Protein AF-A0AB35NGM6-F1 (afdb_monomer_lite)

Foldseek 3Di:
DKDKDKDKDKDKDKDWDWDDDDPPDPPTDIDIDIDMDMDMDMAMKDQPDWDQPDDDPPSVVGDIHGDDIGGDVPVVVVVVVVVVVVVVVVCVVPDDPDPVVVVVVVVVVVVVVVVVVDDPDPVVVVVPDPVPVVVVVVVVVPDD

Sequence (144 aa):
MSVIVIVSEGTYTESKLTTGKGICDSTSSESYMMRSSLTPWFISSRIMTSTFADSGAKNVENPRHILEMQDNPEEMQEILADIRSFLADRETIASITNSQDLTNTERLYQINQQSRAMPLTADQAALATPQQDADASLSIEKTE

Radius of gyration: 32.2 Å; chains: 1; bounding box: 62×24×92 Å

pLDDT: mean 71.29, std 16.3, range [37.03, 93.81]

Secondary structure (DSSP, 8-state):
-EEEEEEEEEEEEEEEEEE---TT-TT-EEEEEEEEEEEEEEEEEEEEEEEE---STTTTTSPEEEEEEEE-HHHHHHHHHHHHHHHHHHHHHH---SHHHHHHHHHHHHHHHHHHHS---HHHHGGG-THHHHHHHHHHTT--

Structure (mmCIF, N/CA/C/O backbone):
data_AF-A0AB35NGM6-F1
#
_entry.id   AF-A0AB35NGM6-F1
#
loop_
_atom_site.group_PDB
_atom_site.id
_atom_site.type_symbol
_atom_site.label_atom_id
_atom_site.label_alt_id
_atom_site.label_comp_id
_atom_site.label_asym_id
_atom_site.label_entity_id
_atom_site.label_seq_id
_atom_site.pdbx_PDB_ins_code
_atom_site.Cartn_x
_atom_site.Cartn_y
_atom_site.Cartn_z
_atom_site.occupancy
_atom_site.B_iso_or_equiv
_atom_site.auth_seq_id
_atom_site.auth_comp_id
_atom_site.auth_asym_id
_atom_site.auth_atom_id
_atom_site.pdbx_PDB_model_num
ATOM 1 N N . MET A 1 1 ? 11.943 -2.808 -15.092 1.00 79.94 1 MET A N 1
ATOM 2 C CA . MET A 1 1 ? 12.170 -2.393 -13.689 1.00 79.94 1 MET A CA 1
ATOM 3 C C . MET A 1 1 ? 10.906 -1.700 -13.222 1.00 79.94 1 MET A C 1
ATOM 5 O O . MET A 1 1 ? 10.467 -0.792 -13.917 1.00 79.94 1 MET A O 1
ATOM 9 N N . SER A 1 2 ? 10.295 -2.155 -12.131 1.00 84.31 2 SER A N 1
ATOM 10 C CA . SER A 1 2 ? 9.069 -1.552 -11.592 1.00 84.31 2 SER A CA 1
ATOM 11 C C . SER A 1 2 ? 9.427 -0.537 -10.509 1.00 84.31 2 SER A C 1
ATOM 13 O O . SER A 1 2 ? 10.368 -0.746 -9.742 1.00 84.31 2 SER A O 1
ATOM 15 N N . VAL A 1 3 ? 8.717 0.585 -10.492 1.00 88.44 3 VAL A N 1
ATOM 16 C CA . VAL A 1 3 ? 8.844 1.643 -9.491 1.00 88.44 3 VAL A CA 1
ATOM 17 C C . VAL A 1 3 ? 7.526 1.724 -8.748 1.00 88.44 3 VAL A C 1
ATOM 19 O O . VAL A 1 3 ? 6.472 1.883 -9.363 1.00 88.44 3 VAL A O 1
ATOM 22 N N . ILE A 1 4 ? 7.609 1.624 -7.426 1.00 90.06 4 ILE A N 1
ATOM 23 C CA . ILE A 1 4 ? 6.467 1.731 -6.527 1.00 90.06 4 ILE A CA 1
ATOM 24 C C . ILE A 1 4 ? 6.754 2.881 -5.574 1.00 90.06 4 ILE A C 1
ATOM 26 O O . ILE A 1 4 ? 7.789 2.900 -4.905 1.00 90.06 4 ILE A O 1
ATOM 30 N N . VAL A 1 5 ? 5.841 3.844 -5.526 1.00 91.06 5 VAL A N 1
ATOM 31 C CA . VAL A 1 5 ? 5.899 4.971 -4.596 1.00 91.06 5 VAL A CA 1
ATOM 32 C C . VAL A 1 5 ? 4.685 4.906 -3.686 1.00 91.06 5 VAL A C 1
ATOM 34 O O . VAL A 1 5 ? 3.556 4.734 -4.149 1.00 91.06 5 VAL A O 1
ATOM 37 N N . ILE A 1 6 ? 4.938 5.052 -2.388 1.00 90.75 6 ILE A N 1
ATOM 38 C CA . ILE A 1 6 ? 3.914 5.104 -1.351 1.00 90.75 6 ILE A CA 1
ATOM 39 C C . ILE A 1 6 ? 3.997 6.481 -0.709 1.00 90.75 6 ILE A C 1
ATOM 41 O O . ILE A 1 6 ? 5.049 6.870 -0.202 1.00 90.75 6 ILE A O 1
ATOM 45 N N . VAL A 1 7 ? 2.889 7.210 -0.729 1.00 92.44 7 VAL A N 1
ATOM 46 C CA . VAL A 1 7 ? 2.751 8.490 -0.033 1.00 92.44 7 VAL A CA 1
ATOM 47 C C . VAL A 1 7 ? 1.590 8.352 0.924 1.00 92.44 7 VAL A C 1
ATOM 49 O O . VAL A 1 7 ? 0.482 8.055 0.502 1.00 92.44 7 VAL A O 1
ATOM 52 N N . SER A 1 8 ? 1.814 8.538 2.216 1.00 88.69 8 SER A N 1
ATOM 53 C CA . SER A 1 8 ? 0.756 8.372 3.206 1.00 88.69 8 SER A CA 1
ATOM 54 C C . SER A 1 8 ? 0.654 9.599 4.087 1.00 88.69 8 SER A C 1
ATOM 56 O O . SER A 1 8 ? 1.630 9.976 4.733 1.00 88.69 8 SER A O 1
ATOM 58 N N . GLU A 1 9 ? -0.542 10.169 4.151 1.00 89.25 9 GLU A N 1
ATOM 59 C CA . GLU A 1 9 ? -0.887 11.205 5.117 1.00 89.25 9 GLU A CA 1
ATOM 60 C C . GLU A 1 9 ? -1.910 10.664 6.105 1.00 89.25 9 GLU A C 1
ATOM 62 O O . GLU A 1 9 ? -2.773 9.853 5.759 1.00 89.25 9 GLU A O 1
ATOM 67 N N . GLY A 1 10 ? -1.808 11.100 7.355 1.00 87.94 10 GLY A N 1
ATOM 68 C CA . GLY A 1 10 ? -2.694 10.635 8.403 1.00 87.94 10 GLY A CA 1
ATOM 69 C C . GLY A 1 10 ? -2.725 11.551 9.611 1.00 87.94 10 GLY A C 1
ATOM 70 O O . GLY A 1 10 ? -1.864 12.410 9.797 1.00 87.94 10 GLY A O 1
ATOM 71 N N . THR A 1 11 ? -3.743 11.347 10.438 1.00 86.00 11 THR A N 1
ATOM 72 C CA . THR A 1 11 ? -3.932 12.034 1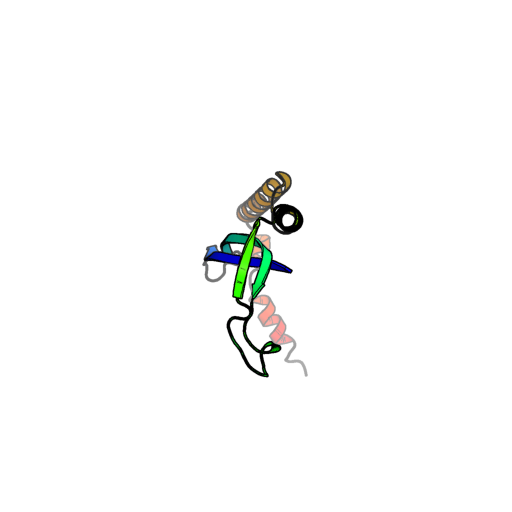1.711 1.00 86.00 11 THR A CA 1
ATOM 73 C C . THR A 1 11 ? -3.974 11.017 12.841 1.00 86.00 11 THR A C 1
ATOM 75 O O . THR A 1 11 ? -4.428 9.883 12.679 1.00 86.00 11 THR A O 1
ATOM 78 N N . TYR A 1 12 ? -3.479 11.429 14.002 1.00 88.06 12 TYR A N 1
ATOM 79 C CA . TYR A 1 12 ? -3.515 10.652 15.231 1.00 88.06 12 TYR A CA 1
ATOM 80 C C . TYR A 1 12 ? -4.139 11.520 16.317 1.00 88.06 12 TYR A C 1
ATOM 82 O O . TYR A 1 12 ? -3.760 12.676 16.501 1.00 88.06 12 TYR A O 1
ATOM 90 N N . THR A 1 13 ? -5.139 10.988 17.006 1.00 81.50 13 THR A N 1
ATOM 91 C CA . THR A 1 13 ? -5.799 11.655 18.125 1.00 81.50 13 THR A CA 1
ATOM 92 C C . THR A 1 13 ? -5.915 10.682 19.277 1.00 81.50 13 THR A C 1
ATOM 94 O O . THR A 1 13 ? -6.397 9.565 19.117 1.00 81.50 13 THR A O 1
ATOM 97 N N . GLU A 1 14 ? -5.507 11.132 20.452 1.00 86.06 14 GLU A N 1
ATOM 98 C CA . GLU A 1 14 ? -5.617 10.387 21.695 1.00 86.06 14 GLU A CA 1
ATOM 99 C C . GLU A 1 14 ? -6.532 11.150 22.650 1.00 86.06 14 GLU A C 1
ATOM 101 O O . GLU A 1 14 ? -6.447 12.372 22.776 1.00 86.06 14 GLU A O 1
ATOM 106 N N . SER A 1 15 ? -7.452 10.442 23.293 1.00 78.69 15 SER A N 1
ATOM 107 C CA . SER A 1 15 ? -8.396 10.997 24.257 1.00 78.69 15 SER A CA 1
ATOM 108 C C . SER A 1 15 ? -8.389 10.154 25.523 1.00 78.69 15 SER A C 1
ATOM 110 O O . SER A 1 15 ? -8.707 8.969 25.491 1.00 78.69 15 SER A O 1
ATOM 112 N N . LYS A 1 16 ? -8.040 10.778 26.649 1.00 83.00 16 LYS A N 1
ATOM 113 C CA . LYS A 1 16 ? -8.082 10.156 27.974 1.00 83.00 16 LYS A CA 1
ATOM 114 C C . LYS A 1 16 ? -9.450 10.407 28.603 1.00 83.00 16 LYS A C 1
ATOM 116 O O . LYS A 1 16 ? -9.807 11.548 28.890 1.00 83.00 16 LYS A O 1
ATOM 121 N N . LEU A 1 17 ? -10.204 9.338 28.825 1.00 72.88 17 LEU A N 1
ATOM 122 C CA . LEU A 1 17 ? -11.479 9.353 29.527 1.00 72.88 17 LEU A CA 1
ATOM 123 C C . LEU A 1 17 ? -11.276 8.801 30.940 1.00 72.88 17 LEU A C 1
ATOM 125 O O . LEU A 1 17 ? -10.925 7.638 31.117 1.00 72.88 17 LEU A O 1
ATOM 129 N N . THR A 1 18 ? -11.516 9.626 31.955 1.00 70.25 18 THR A N 1
ATOM 130 C CA . THR A 1 18 ? -11.475 9.206 33.363 1.00 70.25 18 THR A CA 1
ATOM 131 C C . THR A 1 18 ? -12.895 9.204 33.923 1.00 70.25 18 THR A C 1
ATOM 133 O O . THR A 1 18 ? -13.549 10.245 33.942 1.00 70.25 18 THR A O 1
ATOM 136 N N . THR A 1 19 ? -13.373 8.046 34.379 1.00 73.44 19 THR A N 1
ATOM 137 C CA . THR A 1 19 ? -14.671 7.868 35.053 1.00 73.44 19 THR A CA 1
ATOM 138 C C . THR A 1 19 ? -14.439 7.471 36.506 1.00 73.44 19 THR A C 1
ATOM 140 O O . THR A 1 19 ? -13.634 6.588 36.759 1.00 73.44 19 THR A O 1
ATOM 143 N N . GLY A 1 20 ? -15.166 8.089 37.445 1.00 65.75 20 GLY A N 1
ATOM 144 C CA . GLY A 1 20 ? -14.999 7.852 38.885 1.00 65.75 20 GLY A CA 1
ATOM 145 C C . GLY A 1 20 ? -13.794 8.621 39.432 1.00 65.75 20 GLY A C 1
ATOM 146 O O . GLY A 1 20 ? -12.650 8.312 39.125 1.00 65.75 20 GLY A O 1
ATOM 147 N N . LYS A 1 21 ? -14.036 9.690 40.196 1.00 62.31 21 LYS A N 1
ATOM 148 C CA . LYS A 1 21 ? -12.973 10.553 40.747 1.00 62.31 21 LYS A CA 1
ATOM 149 C C . LYS A 1 21 ? -13.226 10.865 42.227 1.00 62.31 21 LYS A C 1
ATOM 151 O O . LYS A 1 21 ? -13.158 12.013 42.655 1.00 62.31 21 LYS A O 1
ATOM 156 N N . GLY A 1 22 ? -13.592 9.837 42.992 1.00 62.38 22 GLY A N 1
ATOM 157 C CA . GLY A 1 22 ? -13.707 9.892 44.451 1.00 62.38 22 GLY A CA 1
ATOM 158 C C . GLY A 1 22 ? -12.404 9.473 45.140 1.00 62.38 22 GLY A C 1
ATOM 159 O O . GLY A 1 22 ? -11.663 8.649 44.616 1.00 62.38 22 GLY A O 1
ATOM 160 N N . ILE A 1 23 ? -12.135 10.035 46.324 1.00 57.06 23 ILE A N 1
ATOM 161 C CA . ILE A 1 23 ? -10.889 9.843 47.100 1.00 57.06 23 ILE A CA 1
ATOM 162 C C . ILE A 1 23 ? -10.665 8.372 47.516 1.00 57.06 23 ILE A C 1
ATOM 164 O O . ILE A 1 23 ? -9.522 7.942 47.613 1.00 57.06 23 ILE A O 1
ATOM 168 N N . CYS A 1 24 ? -11.737 7.592 47.682 1.00 61.00 24 CYS A N 1
ATOM 169 C CA . CYS A 1 24 ? -11.707 6.143 47.917 1.00 61.00 24 CYS A CA 1
ATOM 170 C C . CYS A 1 24 ? -12.762 5.449 47.043 1.00 61.00 24 CYS A C 1
ATOM 172 O O . CYS A 1 24 ? -13.661 4.785 47.552 1.00 61.00 24 CYS A O 1
ATOM 174 N N . ASP A 1 25 ? -12.713 5.670 45.730 1.00 59.81 25 ASP A N 1
ATOM 175 C CA . ASP A 1 25 ? -13.616 5.004 44.791 1.00 59.81 25 ASP A CA 1
ATOM 176 C C . ASP A 1 25 ? -12.856 3.944 43.983 1.00 59.81 25 ASP A C 1
ATOM 178 O O . ASP A 1 25 ? -12.156 4.250 43.016 1.00 59.81 25 ASP A O 1
ATOM 182 N N . SER A 1 26 ? -12.997 2.679 44.389 1.00 57.94 26 SER A N 1
ATOM 183 C CA . SER A 1 26 ? -12.416 1.515 43.705 1.00 57.94 26 SER A CA 1
ATOM 184 C C . SER A 1 26 ? -13.001 1.273 42.305 1.00 57.94 26 SER A C 1
ATOM 186 O O . SER A 1 26 ? -12.538 0.374 41.608 1.00 57.94 26 SER A O 1
ATOM 188 N N . THR A 1 27 ? -13.997 2.059 41.874 1.00 60.06 27 THR A N 1
ATOM 189 C CA . THR A 1 27 ? -14.553 2.026 40.511 1.00 60.06 27 THR A CA 1
ATOM 190 C C . THR A 1 27 ? -13.977 3.100 39.580 1.00 60.06 27 THR A C 1
ATOM 192 O O . THR A 1 27 ? -14.446 3.241 38.447 1.00 60.06 27 THR A O 1
ATOM 195 N N . SER A 1 28 ? -12.936 3.824 40.019 1.00 64.25 28 SER A N 1
ATOM 196 C CA . SER A 1 28 ? -12.138 4.707 39.160 1.00 64.25 28 SER A CA 1
ATOM 197 C C . SER A 1 28 ? -11.561 3.925 37.979 1.00 64.25 28 SER A C 1
ATOM 199 O O . SER A 1 28 ? -10.819 2.957 38.153 1.00 64.25 28 SER A O 1
ATOM 201 N N . SER A 1 29 ? -11.918 4.336 36.765 1.00 63.19 29 SER A N 1
ATOM 202 C CA . SER A 1 29 ? -11.473 3.703 35.531 1.00 63.19 29 SER A CA 1
ATOM 203 C C . SER A 1 29 ? -10.947 4.753 34.565 1.00 63.19 29 SER A C 1
ATOM 205 O O . SER A 1 29 ? -11.592 5.768 34.283 1.00 63.19 29 SER A O 1
ATOM 207 N N . GLU A 1 30 ? -9.743 4.501 34.069 1.00 76.50 30 GLU A N 1
ATOM 208 C CA . GLU A 1 30 ? -9.064 5.339 33.100 1.00 76.50 30 GLU A CA 1
ATOM 209 C C . GLU A 1 30 ? -8.986 4.587 31.776 1.00 76.50 30 GLU A C 1
ATOM 211 O O . GLU A 1 30 ? -8.451 3.485 31.697 1.00 76.50 30 GLU A O 1
ATOM 216 N N . SER A 1 31 ? -9.569 5.169 30.737 1.00 76.25 31 SER A N 1
ATOM 217 C CA . SER A 1 31 ? -9.593 4.602 29.395 1.00 76.25 31 SER A CA 1
ATOM 218 C C . SER A 1 31 ? -8.934 5.566 28.424 1.00 76.25 31 SER A C 1
ATOM 220 O O . SER A 1 31 ? -9.249 6.755 28.399 1.00 76.25 31 SER A O 1
ATOM 222 N N . TYR A 1 32 ? -8.036 5.042 27.599 1.00 75.88 32 TYR A N 1
ATOM 223 C CA . TYR A 1 32 ? -7.395 5.784 26.524 1.00 75.88 32 TYR A CA 1
ATOM 224 C C . TYR A 1 32 ? -8.050 5.380 25.208 1.00 75.88 32 TYR A C 1
ATOM 226 O O . TYR A 1 32 ? -7.999 4.220 24.809 1.00 75.88 32 TYR A O 1
ATOM 234 N N . MET A 1 33 ? -8.690 6.333 24.539 1.00 75.25 33 MET A N 1
ATOM 235 C CA . MET A 1 33 ? -9.246 6.144 23.208 1.00 75.25 33 MET A CA 1
ATOM 236 C C . MET A 1 33 ? -8.288 6.757 22.192 1.00 75.25 33 MET A C 1
ATOM 238 O O . MET A 1 33 ? -8.122 7.974 22.142 1.00 75.25 33 MET A O 1
ATOM 242 N N . MET A 1 34 ? -7.665 5.913 21.375 1.00 80.44 34 MET A N 1
ATOM 243 C CA . MET A 1 34 ? -6.829 6.347 20.259 1.00 80.44 34 MET A CA 1
ATOM 244 C C . MET A 1 34 ? -7.609 6.198 18.956 1.00 80.44 34 MET A C 1
ATOM 246 O O . MET A 1 34 ? -8.190 5.151 18.676 1.00 80.44 34 MET A O 1
ATOM 250 N N . ARG A 1 35 ? -7.624 7.258 18.151 1.00 78.50 35 ARG A N 1
ATOM 251 C CA . ARG A 1 35 ? -8.161 7.267 16.794 1.00 78.50 35 ARG A CA 1
ATOM 252 C C . ARG A 1 35 ? -7.053 7.690 15.847 1.00 78.50 35 ARG A C 1
ATOM 254 O O . ARG A 1 35 ? -6.601 8.832 15.892 1.00 78.50 35 ARG A O 1
ATOM 261 N N . SER A 1 36 ? -6.641 6.779 14.978 1.00 79.06 36 SER A N 1
ATOM 262 C CA . SER A 1 36 ? -5.781 7.087 13.842 1.00 79.06 36 SER A CA 1
ATOM 263 C C . SER A 1 36 ? -6.581 7.001 12.546 1.00 79.06 36 SER A C 1
ATOM 265 O O . SER A 1 36 ? -7.456 6.151 12.390 1.00 79.06 36 SER A O 1
ATOM 267 N N . SER A 1 37 ? -6.294 7.907 11.619 1.00 80.94 37 SER A N 1
ATOM 268 C CA . SER A 1 37 ? -6.789 7.864 10.245 1.00 80.94 37 SER A CA 1
ATOM 269 C C . SER A 1 37 ? -5.590 7.979 9.321 1.00 80.94 37 SER A C 1
ATOM 271 O O . SER A 1 37 ? -4.761 8.860 9.519 1.00 80.94 37 SER A O 1
ATOM 273 N N . LEU A 1 38 ? -5.491 7.109 8.320 1.00 82.31 38 LEU A N 1
ATOM 274 C CA . LEU A 1 38 ? -4.402 7.097 7.346 1.00 82.31 38 LEU A CA 1
ATOM 275 C C . LEU A 1 38 ? -4.995 6.956 5.944 1.00 82.31 38 LEU A C 1
ATOM 277 O O . LEU A 1 38 ? -5.778 6.040 5.704 1.00 82.31 38 LEU A O 1
ATOM 281 N N . THR A 1 39 ? -4.580 7.820 5.023 1.00 84.69 39 THR A N 1
ATOM 282 C CA . THR A 1 39 ? -4.965 7.767 3.609 1.00 84.69 39 THR A CA 1
ATOM 283 C C . THR A 1 39 ? -3.708 7.541 2.767 1.00 84.69 39 THR A C 1
ATOM 285 O O . THR A 1 39 ? -3.056 8.506 2.358 1.00 84.69 39 THR A O 1
ATOM 288 N N . PRO A 1 40 ? -3.301 6.278 2.547 1.00 86.62 40 PRO A N 1
ATOM 289 C CA . PRO A 1 40 ? -2.145 5.970 1.722 1.00 86.62 40 PRO A CA 1
ATOM 290 C C . PRO A 1 40 ? -2.490 6.048 0.229 1.00 86.62 40 PRO A C 1
ATOM 292 O O . PRO A 1 40 ? -3.518 5.550 -0.224 1.00 86.62 40 PRO A O 1
ATOM 295 N N . TRP A 1 41 ? -1.581 6.634 -0.535 1.00 89.75 41 TRP A N 1
ATOM 296 C CA . TRP A 1 41 ? -1.560 6.674 -1.987 1.00 89.75 41 TRP A CA 1
ATOM 297 C C . TRP A 1 41 ? -0.474 5.741 -2.496 1.00 89.75 41 TRP A C 1
ATOM 299 O O . TRP A 1 41 ? 0.679 5.818 -2.066 1.00 89.75 41 TRP A O 1
ATOM 309 N N . PHE A 1 42 ? -0.850 4.889 -3.443 1.00 89.25 42 PHE A N 1
ATOM 310 C CA . PHE A 1 42 ? 0.050 3.964 -4.115 1.00 89.25 42 PHE A CA 1
ATOM 311 C C . PHE A 1 42 ? 0.131 4.329 -5.590 1.00 89.25 42 PHE A C 1
ATOM 313 O O . PHE A 1 42 ? -0.892 4.521 -6.247 1.00 89.25 42 PHE A O 1
ATOM 320 N N . ILE A 1 43 ? 1.353 4.412 -6.106 1.00 91.06 43 ILE A N 1
ATOM 321 C CA . ILE A 1 43 ? 1.618 4.646 -7.523 1.00 91.06 43 ILE A CA 1
ATOM 322 C C . ILE A 1 43 ? 2.572 3.549 -7.985 1.00 91.06 43 ILE A C 1
ATOM 324 O O . ILE A 1 43 ? 3.687 3.450 -7.473 1.00 91.06 43 ILE A O 1
ATOM 328 N N . SER A 1 44 ? 2.126 2.732 -8.940 1.00 92.00 44 SER A N 1
ATOM 329 C CA . SER A 1 44 ? 2.930 1.679 -9.565 1.00 92.00 44 SER A CA 1
ATOM 330 C C . SER A 1 44 ? 3.115 1.972 -11.047 1.00 92.00 44 SER A C 1
ATOM 332 O O . SER A 1 44 ? 2.157 2.288 -11.756 1.00 92.00 44 SER A O 1
ATOM 334 N N . SER A 1 45 ? 4.354 1.879 -11.518 1.00 92.44 45 SER A N 1
ATOM 335 C CA . SER A 1 45 ? 4.691 2.077 -12.922 1.00 92.44 45 SER A CA 1
ATOM 336 C C . SER A 1 45 ? 5.914 1.256 -13.320 1.00 92.44 45 SER A C 1
ATOM 338 O O . SER A 1 45 ? 6.788 0.960 -12.504 1.00 92.44 45 SER A O 1
ATOM 340 N N . ARG A 1 46 ? 5.990 0.879 -14.596 1.00 93.38 46 ARG A N 1
ATOM 341 C CA . ARG A 1 46 ? 7.115 0.146 -15.169 1.00 93.38 46 ARG A CA 1
ATOM 342 C C . ARG A 1 46 ? 7.987 1.095 -15.985 1.00 93.38 46 ARG A C 1
ATOM 344 O O . ARG A 1 46 ? 7.511 1.734 -16.918 1.00 93.38 46 ARG A O 1
ATOM 351 N N . ILE A 1 47 ? 9.277 1.165 -15.653 1.00 92.56 47 ILE A N 1
ATOM 352 C CA . ILE A 1 47 ? 10.271 1.865 -16.476 1.00 92.56 47 ILE A CA 1
ATOM 353 C C . ILE A 1 47 ? 10.538 1.015 -17.717 1.00 92.56 47 ILE A C 1
ATOM 355 O O . ILE A 1 47 ? 11.003 -0.126 -17.591 1.00 92.56 47 ILE A O 1
ATOM 359 N N . MET A 1 48 ? 10.274 1.595 -18.888 1.00 92.19 48 MET A N 1
ATOM 360 C CA . MET A 1 48 ? 10.502 0.964 -20.189 1.00 92.19 48 MET A CA 1
ATOM 361 C C . MET A 1 48 ? 11.898 1.282 -20.714 1.00 92.19 48 MET A C 1
ATOM 363 O O . MET A 1 48 ? 12.638 0.383 -21.110 1.00 92.19 48 MET A O 1
ATOM 367 N N . THR A 1 49 ? 12.292 2.556 -20.662 1.00 90.44 49 THR A N 1
ATOM 368 C CA . THR A 1 49 ? 13.585 3.011 -21.177 1.00 90.44 49 THR A CA 1
ATOM 369 C C . THR A 1 49 ? 14.242 4.017 -20.235 1.00 90.44 49 THR A C 1
ATOM 371 O O . THR A 1 49 ? 13.590 4.823 -19.566 1.00 90.44 49 THR A O 1
ATOM 374 N N . SER A 1 50 ? 15.571 3.957 -20.165 1.00 89.31 50 SER A N 1
ATOM 375 C CA . SER A 1 50 ? 16.391 4.866 -19.365 1.00 89.31 50 SER A CA 1
ATOM 376 C C . SER A 1 50 ? 17.718 5.125 -20.065 1.00 89.31 50 SER A C 1
ATOM 378 O O . SER A 1 50 ? 18.256 4.211 -20.690 1.00 89.31 50 SER A O 1
ATOM 380 N N . THR A 1 51 ? 18.275 6.322 -19.912 1.00 86.19 51 THR A N 1
ATOM 381 C CA . THR A 1 51 ? 19.577 6.690 -20.481 1.00 86.19 51 THR A CA 1
ATOM 382 C C . THR A 1 51 ? 20.499 7.291 -19.431 1.00 86.19 51 THR A C 1
ATOM 384 O O . THR A 1 51 ? 20.054 7.864 -18.437 1.00 86.19 51 THR A O 1
ATOM 387 N N . PHE A 1 52 ? 21.800 7.193 -19.678 1.00 84.50 52 PHE A N 1
ATOM 388 C CA . PHE A 1 52 ? 22.789 8.036 -19.017 1.00 84.50 52 PHE A CA 1
ATOM 389 C C . PHE A 1 52 ? 22.915 9.331 -19.823 1.00 84.50 52 PHE A C 1
ATOM 391 O O . PHE A 1 52 ? 22.956 9.281 -21.051 1.00 84.50 52 PHE A O 1
ATOM 398 N N . ALA A 1 53 ? 22.919 10.482 -19.152 1.0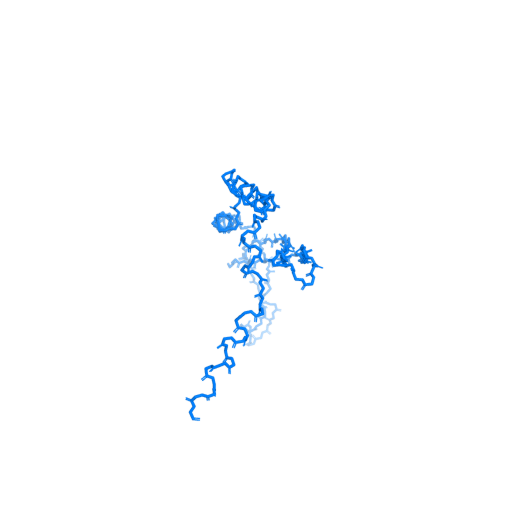0 72.25 53 ALA A N 1
ATOM 399 C CA . ALA A 1 53 ? 22.977 11.790 -19.813 1.00 72.25 53 ALA A CA 1
ATOM 400 C C . ALA A 1 53 ? 24.389 12.399 -19.827 1.00 72.25 53 ALA A C 1
ATOM 402 O O . ALA A 1 53 ? 24.532 13.597 -20.048 1.00 72.25 53 ALA A O 1
ATOM 403 N N . ASP A 1 54 ? 25.427 11.595 -19.588 1.00 68.75 54 ASP A N 1
ATOM 404 C CA . ASP A 1 54 ? 26.800 12.081 -19.468 1.00 68.75 54 ASP A CA 1
ATOM 405 C C . ASP A 1 54 ? 27.782 11.189 -20.238 1.00 68.75 54 ASP A C 1
ATOM 407 O O . ASP A 1 54 ? 27.527 10.001 -20.460 1.00 68.75 54 ASP A O 1
ATOM 411 N N . SER A 1 55 ? 28.895 11.780 -20.669 1.00 69.06 55 SER A N 1
ATOM 412 C CA . SER A 1 55 ? 29.925 11.142 -21.484 1.00 69.06 55 SER A CA 1
ATOM 413 C C . SER A 1 55 ? 31.276 11.174 -20.769 1.00 69.06 55 SER A C 1
ATOM 415 O O . SER A 1 55 ? 31.913 12.220 -20.678 1.00 69.06 55 SER A O 1
ATOM 417 N N . GLY A 1 56 ? 31.757 10.017 -20.309 1.00 67.75 56 GLY A N 1
ATOM 418 C CA . GLY A 1 56 ? 33.095 9.872 -19.733 1.00 67.75 56 GLY A CA 1
ATOM 419 C C . GLY A 1 56 ? 33.446 8.432 -19.345 1.00 67.75 56 GLY A C 1
ATOM 420 O O . GLY A 1 56 ? 32.645 7.512 -19.467 1.00 67.75 56 GLY A O 1
ATOM 421 N N . ALA A 1 57 ? 34.657 8.204 -18.832 1.00 69.25 57 ALA A N 1
ATOM 422 C CA . ALA A 1 57 ? 35.113 6.865 -18.424 1.00 69.25 57 ALA A CA 1
ATOM 423 C C . ALA A 1 57 ? 34.369 6.285 -17.193 1.00 69.25 57 ALA A C 1
ATOM 425 O O . ALA A 1 57 ? 34.615 5.142 -16.815 1.00 69.25 57 ALA A O 1
ATOM 426 N N . LYS A 1 58 ? 33.456 7.052 -16.574 1.00 63.38 58 LYS A N 1
ATOM 427 C CA . LYS A 1 58 ? 32.693 6.699 -15.360 1.00 63.38 58 LYS A CA 1
ATOM 428 C C . LYS A 1 58 ? 31.175 6.590 -15.581 1.00 63.38 58 LYS A C 1
ATOM 430 O O . LYS A 1 58 ? 30.394 6.742 -14.649 1.00 63.38 58 LYS A O 1
ATOM 435 N N . ASN A 1 59 ? 30.738 6.290 -16.805 1.00 59.91 59 ASN A N 1
ATOM 436 C CA . ASN A 1 59 ? 29.315 6.287 -17.183 1.00 59.91 59 ASN A CA 1
ATOM 437 C C . ASN A 1 59 ? 28.406 5.380 -16.330 1.00 59.91 59 ASN A C 1
ATOM 439 O O . ASN A 1 59 ? 27.203 5.608 -16.287 1.00 59.91 59 ASN A O 1
ATOM 443 N N . VAL A 1 60 ? 28.946 4.359 -15.660 1.00 65.38 60 VAL A N 1
ATOM 444 C CA . VAL A 1 60 ? 28.155 3.419 -14.843 1.00 65.38 60 VAL A CA 1
ATOM 445 C C . VAL A 1 60 ? 27.830 3.945 -13.439 1.00 65.38 60 VAL A C 1
ATOM 447 O O . VAL A 1 60 ? 26.953 3.387 -12.785 1.00 65.38 60 VAL A O 1
ATOM 450 N N . GLU A 1 61 ? 28.515 4.997 -12.981 1.00 72.44 61 GLU A N 1
ATOM 451 C CA . GLU A 1 61 ? 28.331 5.593 -11.646 1.00 72.44 61 GLU A CA 1
ATOM 452 C C . GLU A 1 61 ? 27.309 6.743 -11.652 1.00 72.44 61 GLU A C 1
ATOM 454 O O . GLU A 1 61 ? 26.848 7.175 -10.597 1.00 72.44 61 GLU A O 1
ATOM 459 N N . ASN A 1 62 ? 26.933 7.227 -12.838 1.00 72.62 62 ASN A N 1
ATOM 460 C CA . ASN A 1 62 ? 26.040 8.367 -12.987 1.00 72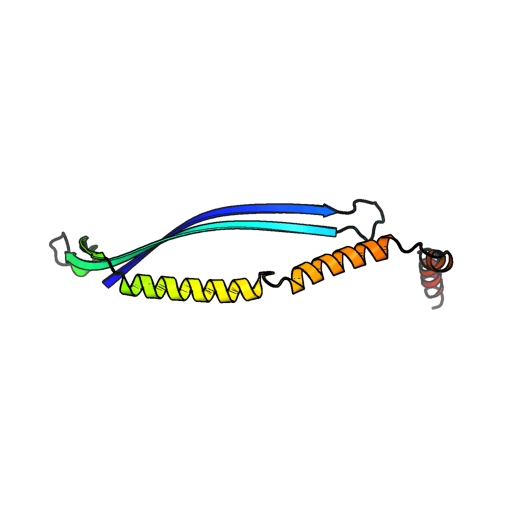.62 62 ASN A CA 1
ATOM 461 C C . ASN A 1 62 ? 24.560 7.960 -12.857 1.00 72.62 62 ASN A C 1
ATOM 463 O O . ASN A 1 62 ? 24.175 6.858 -13.263 1.00 72.62 62 ASN A O 1
ATOM 467 N N . PRO A 1 63 ? 23.699 8.842 -12.316 1.00 82.31 63 PRO A N 1
ATOM 468 C CA . PRO A 1 63 ? 22.274 8.564 -12.200 1.00 82.31 63 PRO A CA 1
ATOM 469 C C . PRO A 1 63 ? 21.651 8.336 -13.583 1.00 82.31 63 PRO A C 1
ATOM 471 O O . PRO A 1 63 ? 21.901 9.076 -14.535 1.00 82.31 63 PRO A O 1
ATOM 474 N N . ARG A 1 64 ? 20.824 7.291 -13.696 1.00 83.25 64 ARG A N 1
ATOM 475 C CA . ARG A 1 64 ? 20.048 7.020 -14.911 1.00 83.25 64 ARG A CA 1
ATOM 476 C C . ARG A 1 64 ? 18.827 7.929 -14.953 1.00 83.25 64 ARG A C 1
ATOM 478 O O . ARG A 1 64 ? 18.074 8.001 -13.985 1.00 83.25 64 ARG A O 1
ATOM 485 N N . HIS A 1 65 ? 18.602 8.556 -16.098 1.00 88.00 65 HIS A N 1
ATOM 486 C CA . HIS A 1 65 ? 17.392 9.317 -16.372 1.00 88.00 65 HIS A CA 1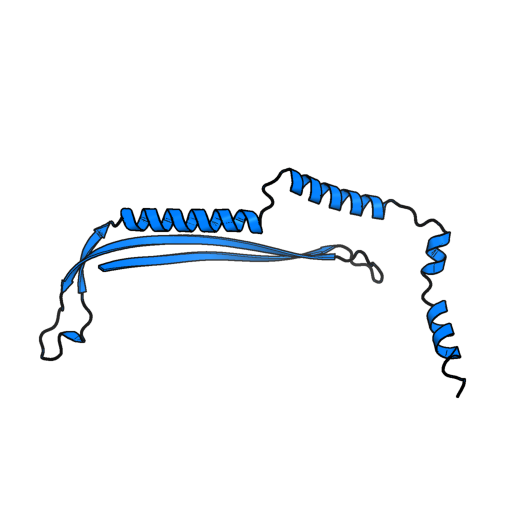
ATOM 487 C C . HIS A 1 65 ? 16.351 8.412 -17.019 1.00 88.00 65 HIS A C 1
ATOM 489 O O . HIS A 1 65 ? 16.658 7.654 -17.941 1.00 88.00 65 HIS A O 1
ATOM 495 N N . ILE A 1 66 ? 15.119 8.488 -16.525 1.00 90.00 66 ILE A N 1
ATOM 496 C CA . ILE A 1 66 ? 13.988 7.734 -17.059 1.00 90.00 66 ILE A CA 1
ATOM 497 C C . ILE A 1 66 ? 13.472 8.467 -18.297 1.00 90.00 66 ILE A C 1
ATOM 499 O O . ILE A 1 66 ? 13.211 9.666 -18.235 1.00 90.00 66 ILE A O 1
ATOM 503 N N . LEU A 1 67 ? 13.354 7.751 -19.413 1.00 91.06 67 LEU A N 1
ATOM 504 C CA . LEU A 1 67 ? 12.847 8.300 -20.671 1.00 91.06 67 LEU A CA 1
ATOM 505 C C . LEU A 1 67 ? 11.373 7.954 -20.881 1.00 91.06 67 LEU A C 1
ATOM 507 O O . LEU A 1 67 ? 10.621 8.773 -21.399 1.00 91.06 67 LEU A O 1
ATOM 511 N N . GLU A 1 68 ? 10.956 6.763 -20.453 1.00 92.25 68 GLU A N 1
ATOM 512 C CA . GLU A 1 68 ? 9.593 6.284 -20.649 1.00 92.25 68 GLU A CA 1
ATOM 513 C C . GLU A 1 68 ? 9.134 5.403 -19.488 1.00 92.25 68 GLU A C 1
ATOM 515 O O . GLU A 1 68 ? 9.871 4.541 -18.988 1.00 92.25 68 GLU A O 1
ATOM 520 N N . MET A 1 69 ? 7.882 5.619 -19.094 1.00 93.06 69 MET A N 1
ATOM 521 C CA . MET A 1 69 ? 7.183 4.896 -18.044 1.00 93.06 69 MET A CA 1
ATOM 522 C C . MET A 1 69 ? 5.809 4.472 -18.551 1.00 93.06 69 MET A C 1
ATOM 524 O O . MET A 1 69 ? 5.125 5.255 -19.207 1.00 93.06 69 MET A O 1
ATOM 528 N N . GLN A 1 70 ? 5.406 3.252 -18.210 1.00 93.81 70 GLN A N 1
ATOM 529 C CA . GLN A 1 70 ? 4.085 2.713 -18.510 1.00 93.81 70 GLN A CA 1
ATOM 530 C C . GLN A 1 70 ? 3.331 2.397 -17.214 1.00 93.81 70 GLN A C 1
ATOM 532 O O . GLN A 1 70 ? 3.938 2.153 -16.165 1.00 93.81 70 GLN A O 1
ATOM 537 N N . ASP A 1 71 ? 2.005 2.424 -17.271 1.00 91.81 71 ASP A N 1
ATOM 538 C CA . ASP A 1 71 ? 1.157 1.921 -16.200 1.00 91.81 71 ASP A CA 1
ATOM 539 C C . ASP A 1 71 ? 1.435 0.435 -15.922 1.00 91.81 71 ASP A C 1
ATOM 541 O O . ASP A 1 71 ? 1.798 -0.338 -16.808 1.00 91.81 71 ASP A O 1
ATOM 545 N N . ASN A 1 72 ? 1.313 0.036 -14.656 1.00 92.88 72 ASN A N 1
ATOM 546 C CA . ASN A 1 72 ? 1.534 -1.346 -14.235 1.00 92.88 72 ASN A CA 1
ATOM 547 C C . ASN A 1 72 ? 0.326 -1.869 -13.440 1.00 92.88 72 ASN A C 1
ATOM 549 O O . ASN A 1 72 ? 0.389 -1.980 -12.211 1.00 92.88 72 ASN A O 1
ATOM 553 N N . PRO A 1 73 ? -0.808 -2.126 -14.122 1.00 90.69 73 PRO A N 1
ATOM 554 C CA . PRO A 1 73 ? -2.057 -2.497 -13.462 1.00 90.69 73 PRO A CA 1
ATOM 555 C C . PRO A 1 73 ? -2.003 -3.883 -12.808 1.00 90.69 73 PRO A C 1
ATOM 557 O O . PRO A 1 73 ? -2.674 -4.090 -11.804 1.00 90.69 73 PRO A O 1
ATOM 560 N N . GLU A 1 74 ? -1.197 -4.805 -13.340 1.00 90.88 74 GLU A N 1
ATOM 561 C CA . GLU A 1 74 ? -1.063 -6.178 -12.834 1.00 90.88 74 GLU A CA 1
ATOM 562 C C . GLU A 1 74 ? -0.452 -6.197 -11.426 1.00 90.88 74 GLU A C 1
ATOM 564 O O . GLU A 1 74 ? -1.122 -6.597 -10.475 1.00 90.88 74 GLU A O 1
ATOM 569 N N . GLU A 1 75 ? 0.755 -5.638 -11.258 1.00 89.38 75 GLU A N 1
ATOM 570 C CA . GLU A 1 75 ? 1.385 -5.510 -9.933 1.00 89.38 75 GLU A CA 1
ATOM 571 C C . GLU A 1 75 ? 0.532 -4.656 -8.986 1.00 89.38 75 GLU A C 1
ATOM 573 O O . GLU A 1 75 ? 0.483 -4.911 -7.783 1.00 89.38 75 GLU A O 1
ATOM 578 N N . MET A 1 76 ? -0.177 -3.642 -9.500 1.00 91.31 76 MET A N 1
ATOM 579 C CA . MET A 1 76 ? -1.071 -2.862 -8.648 1.00 91.31 76 MET A CA 1
ATOM 580 C C . MET A 1 76 ? -2.238 -3.706 -8.120 1.00 91.31 76 MET A C 1
ATOM 582 O O . MET A 1 76 ? -2.639 -3.574 -6.965 1.00 91.31 76 MET A O 1
ATOM 586 N N . GLN A 1 77 ? -2.802 -4.586 -8.937 1.00 92.12 77 GLN A N 1
ATOM 587 C CA . GLN A 1 77 ? -3.911 -5.420 -8.504 1.00 92.12 77 GLN A CA 1
ATOM 588 C C . GLN A 1 77 ? -3.479 -6.439 -7.443 1.00 92.12 77 GLN A C 1
ATOM 590 O O . GLN A 1 77 ? -4.217 -6.645 -6.479 1.00 92.12 77 GLN A O 1
ATOM 595 N N . GLU A 1 78 ? -2.277 -7.001 -7.575 1.00 92.50 78 GLU A N 1
ATOM 596 C CA . GLU A 1 78 ? -1.673 -7.882 -6.567 1.00 92.50 78 GLU A CA 1
ATOM 597 C C . GLU A 1 78 ? -1.464 -7.152 -5.235 1.00 92.50 78 GLU A C 1
ATOM 599 O O . GLU A 1 78 ? -1.953 -7.599 -4.200 1.00 92.50 78 GLU A O 1
ATOM 604 N N . ILE A 1 79 ? -0.859 -5.959 -5.262 1.00 89.62 79 ILE A N 1
ATOM 605 C CA . ILE A 1 79 ? -0.659 -5.138 -4.056 1.00 89.62 79 ILE A CA 1
ATOM 606 C C . ILE A 1 79 ? -1.999 -4.807 -3.379 1.00 89.62 79 ILE A C 1
ATOM 608 O O . ILE A 1 79 ? -2.114 -4.855 -2.153 1.00 89.62 79 ILE A O 1
ATOM 612 N N . LEU A 1 80 ? -3.038 -4.474 -4.154 1.00 90.06 80 LEU A N 1
ATOM 613 C CA . LEU A 1 80 ? -4.368 -4.208 -3.599 1.00 90.06 80 LEU A CA 1
ATOM 614 C C . LEU A 1 80 ? -5.000 -5.454 -2.971 1.00 90.06 80 LEU A C 1
ATOM 616 O O . LEU A 1 80 ? -5.691 -5.328 -1.957 1.00 90.06 80 LEU A O 1
ATOM 620 N N . ALA A 1 81 ? -4.800 -6.633 -3.562 1.00 92.31 81 ALA A N 1
ATOM 621 C CA . ALA A 1 81 ? -5.297 -7.890 -3.014 1.00 92.31 81 ALA A CA 1
ATOM 622 C C . ALA A 1 81 ? -4.621 -8.210 -1.673 1.00 92.31 81 ALA A C 1
ATOM 624 O O . ALA A 1 81 ? -5.319 -8.477 -0.692 1.00 92.31 81 ALA A O 1
ATOM 625 N N . ASP A 1 82 ? -3.298 -8.068 -1.604 1.00 90.56 82 ASP A N 1
ATOM 626 C CA . ASP A 1 82 ? -2.512 -8.315 -0.393 1.00 90.56 82 ASP A CA 1
ATOM 627 C C . ASP A 1 82 ? -2.896 -7.363 0.744 1.00 90.56 82 ASP A C 1
ATOM 629 O O . ASP A 1 82 ? -3.136 -7.798 1.872 1.00 90.56 82 ASP A O 1
ATOM 633 N N . ILE A 1 83 ? -3.035 -6.062 0.455 1.00 87.00 83 ILE A N 1
ATOM 634 C CA . ILE A 1 83 ? -3.448 -5.070 1.461 1.00 87.00 83 ILE A CA 1
ATOM 635 C C . ILE A 1 83 ? -4.850 -5.386 1.990 1.00 87.00 83 ILE A C 1
ATOM 637 O O . ILE A 1 83 ? -5.087 -5.299 3.195 1.00 87.00 83 ILE A O 1
ATOM 641 N N . ARG A 1 84 ? -5.791 -5.761 1.114 1.00 86.94 84 ARG A N 1
ATOM 642 C CA . ARG A 1 84 ? -7.153 -6.125 1.533 1.00 86.94 84 ARG A CA 1
ATOM 643 C C . ARG A 1 84 ? -7.160 -7.374 2.402 1.00 86.94 84 ARG A C 1
ATOM 645 O O . ARG A 1 84 ? -7.846 -7.371 3.419 1.00 86.94 84 ARG A O 1
ATOM 652 N N . SER A 1 85 ? -6.387 -8.396 2.037 1.00 89.25 85 SER A N 1
ATOM 653 C CA . SER A 1 85 ? -6.242 -9.605 2.852 1.00 89.25 85 SER A CA 1
ATOM 654 C C . SER A 1 85 ? -5.674 -9.265 4.229 1.00 89.25 85 SER A C 1
ATOM 656 O O . SER A 1 85 ? -6.256 -9.625 5.247 1.00 89.25 85 SER A O 1
ATOM 658 N N . PHE A 1 86 ? -4.596 -8.480 4.272 1.00 84.94 86 PHE A N 1
ATOM 659 C CA . PHE A 1 86 ? -3.963 -8.068 5.522 1.00 84.94 86 PHE A CA 1
ATOM 660 C C . PHE A 1 86 ? -4.895 -7.252 6.429 1.00 84.94 86 PHE A C 1
ATOM 662 O O . PHE A 1 86 ? -4.894 -7.426 7.650 1.00 84.94 86 PHE A O 1
ATOM 669 N N . LEU A 1 87 ? -5.693 -6.346 5.855 1.00 79.44 87 LEU A N 1
ATOM 670 C CA . LEU A 1 87 ? -6.666 -5.564 6.617 1.00 79.44 87 LEU A CA 1
ATOM 671 C C . LEU A 1 87 ? -7.839 -6.418 7.109 1.00 79.44 87 LEU A C 1
ATOM 673 O O . LEU A 1 87 ? -8.265 -6.213 8.240 1.00 79.44 87 LEU A O 1
ATOM 677 N N . ALA A 1 88 ? -8.318 -7.385 6.324 1.00 77.12 88 ALA A N 1
ATOM 678 C CA . ALA A 1 88 ? -9.360 -8.318 6.758 1.00 77.12 88 ALA A CA 1
ATOM 679 C C . ALA A 1 88 ? -8.890 -9.193 7.938 1.00 77.12 88 ALA A C 1
ATOM 681 O O . ALA A 1 88 ? -9.610 -9.368 8.927 1.00 77.12 88 ALA A O 1
ATOM 682 N N . ASP A 1 89 ? -7.642 -9.663 7.886 1.00 74.81 89 ASP A N 1
ATOM 683 C CA . ASP A 1 89 ? -7.033 -10.423 8.979 1.00 74.81 89 ASP A CA 1
ATOM 684 C C . ASP A 1 89 ? -6.880 -9.563 10.245 1.00 74.81 89 ASP A C 1
ATOM 686 O O . ASP A 1 89 ? -7.101 -10.034 11.361 1.00 74.81 89 ASP A O 1
ATOM 690 N N . ARG A 1 90 ? -6.555 -8.270 10.098 1.00 64.12 90 ARG A N 1
ATOM 691 C CA . ARG A 1 90 ? -6.443 -7.333 11.230 1.00 64.12 90 ARG A CA 1
ATOM 692 C C . ARG A 1 90 ? -7.778 -6.858 11.787 1.00 64.12 90 ARG A C 1
ATOM 694 O O . ARG A 1 90 ? -7.870 -6.680 12.999 1.00 64.12 90 ARG A O 1
ATOM 701 N N . GLU A 1 91 ? -8.796 -6.666 10.953 1.00 52.75 91 GLU A N 1
ATOM 702 C CA . GLU A 1 91 ? -10.160 -6.385 11.412 1.00 52.75 91 GLU A CA 1
ATOM 703 C C . GLU A 1 91 ? -10.639 -7.515 12.329 1.00 52.75 91 GLU A C 1
ATOM 705 O O . GLU A 1 91 ? -11.171 -7.247 13.398 1.00 52.75 91 GLU A O 1
ATOM 710 N N . THR A 1 92 ? -10.312 -8.766 12.005 1.00 49.78 92 THR A N 1
ATOM 711 C CA . THR A 1 92 ? -10.622 -9.929 12.854 1.00 49.78 92 THR A CA 1
ATOM 712 C C . THR A 1 92 ? -9.935 -9.877 14.229 1.00 49.78 92 THR A C 1
ATOM 714 O O . THR A 1 92 ? -10.470 -10.392 15.209 1.00 49.78 92 THR A O 1
ATOM 717 N N . ILE A 1 93 ? -8.761 -9.244 14.332 1.00 49.34 93 ILE A N 1
ATOM 718 C CA . ILE A 1 93 ? -7.988 -9.138 15.583 1.00 49.34 93 ILE A CA 1
ATOM 719 C C . ILE A 1 93 ? -8.394 -7.897 16.406 1.00 49.34 93 ILE A C 1
ATOM 721 O O . ILE A 1 93 ? -8.226 -7.901 17.624 1.00 49.34 93 ILE A O 1
ATOM 725 N N . ALA A 1 94 ? -8.936 -6.845 15.775 1.00 50.72 94 ALA A N 1
ATOM 726 C CA . ALA A 1 94 ? -9.216 -5.551 16.416 1.00 50.72 94 ALA A CA 1
ATOM 727 C C . ALA A 1 94 ? -10.699 -5.104 16.437 1.00 50.72 94 ALA A C 1
ATOM 729 O O . ALA A 1 94 ? -11.026 -4.172 17.167 1.00 50.72 94 ALA A O 1
ATOM 730 N N . SER A 1 95 ? -11.599 -5.726 15.672 1.00 44.66 95 SER A N 1
ATOM 731 C CA . SER A 1 95 ? -13.008 -5.329 15.511 1.00 44.66 95 SER A CA 1
ATOM 732 C C . SER A 1 95 ? -13.897 -6.557 15.750 1.00 44.66 95 SER A C 1
ATOM 734 O O . SER A 1 95 ? -13.860 -7.538 15.020 1.00 44.66 95 SER A O 1
ATOM 736 N N . ILE A 1 96 ? -14.689 -6.638 16.818 1.00 50.50 96 ILE A N 1
ATOM 737 C CA . ILE A 1 96 ? -15.896 -5.823 17.026 1.00 50.50 96 ILE A CA 1
ATOM 738 C C . ILE A 1 96 ? -16.737 -5.697 15.735 1.00 50.50 96 ILE A C 1
ATOM 740 O O . ILE A 1 96 ? -17.282 -4.646 15.429 1.00 50.50 96 ILE A O 1
ATOM 744 N N . THR A 1 97 ? -16.867 -6.773 14.954 1.00 47.31 97 THR A N 1
ATOM 745 C CA . THR A 1 97 ? -17.823 -6.821 13.823 1.00 47.31 97 THR A CA 1
ATOM 746 C C . THR A 1 97 ? -19.023 -7.730 14.129 1.00 47.31 97 THR A C 1
ATOM 748 O O . THR A 1 97 ? -20.052 -7.678 13.456 1.00 47.31 97 THR A O 1
ATOM 751 N N . ASN A 1 98 ? -18.958 -8.536 15.196 1.00 49.00 98 ASN A N 1
ATOM 752 C CA . ASN A 1 98 ? -20.066 -9.405 15.572 1.00 49.00 98 ASN A CA 1
ATOM 753 C C . ASN A 1 98 ? -21.056 -8.674 16.497 1.00 49.00 98 ASN A C 1
ATOM 755 O O . ASN A 1 98 ? -20.684 -8.201 17.568 1.00 49.00 98 ASN A O 1
ATOM 759 N N . SER A 1 99 ? -22.342 -8.663 16.132 1.00 55.38 99 SER A N 1
ATOM 760 C CA . SER A 1 99 ? -23.471 -8.329 17.025 1.00 55.38 99 SER A CA 1
ATOM 761 C C . SER A 1 99 ? -23.374 -8.994 18.413 1.00 55.38 99 SER A C 1
ATOM 763 O O . SER A 1 99 ? -23.814 -8.437 19.420 1.00 55.38 99 SER A O 1
ATOM 765 N N . GLN A 1 100 ? -22.722 -10.158 18.477 1.00 55.16 100 GLN A N 1
ATOM 766 C CA . GLN A 1 100 ? -22.361 -10.883 19.693 1.00 55.16 100 GLN A CA 1
ATOM 767 C C . GLN A 1 100 ? -21.519 -10.054 20.675 1.00 55.16 100 GLN A C 1
ATOM 769 O O . GLN A 1 100 ? -21.701 -10.181 21.883 1.00 55.16 100 GLN A O 1
ATOM 774 N N . ASP A 1 101 ? -20.619 -9.203 20.182 1.00 57.19 101 ASP A N 1
ATOM 775 C CA . ASP A 1 101 ? -19.668 -8.461 21.010 1.00 57.19 101 ASP A CA 1
ATOM 776 C C . ASP A 1 101 ? -20.181 -7.073 21.410 1.00 57.19 101 ASP A C 1
ATOM 778 O O . ASP A 1 101 ? -19.899 -6.607 22.515 1.00 57.19 101 ASP A O 1
ATOM 782 N N . LEU A 1 102 ? -21.065 -6.472 20.599 1.00 60.03 102 LEU A N 1
ATOM 783 C CA . LEU A 1 102 ? -21.951 -5.401 21.071 1.00 60.03 102 LEU A CA 1
ATOM 784 C C . LEU A 1 102 ? -22.800 -5.918 22.239 1.00 60.03 102 LEU A C 1
ATOM 786 O O . LEU A 1 102 ? -22.869 -5.276 23.281 1.00 60.03 102 LEU A O 1
ATOM 790 N N . THR A 1 103 ? -23.338 -7.135 22.113 1.00 63.16 103 THR A N 1
ATOM 791 C CA . THR A 1 103 ? -24.091 -7.787 23.192 1.00 63.16 103 THR A CA 1
ATOM 792 C C . THR A 1 103 ? -23.199 -8.079 24.406 1.00 63.16 103 THR A C 1
ATOM 794 O O . THR A 1 103 ? -23.650 -7.949 25.541 1.00 63.16 103 THR A O 1
ATOM 797 N N . ASN A 1 104 ? -21.925 -8.442 24.221 1.00 64.56 104 ASN A N 1
ATOM 798 C CA . ASN A 1 104 ? -20.987 -8.622 25.338 1.00 64.56 104 ASN A CA 1
ATOM 799 C C . ASN A 1 104 ? -20.628 -7.298 26.017 1.00 64.56 104 ASN A C 1
ATOM 801 O O . ASN A 1 104 ? -20.574 -7.243 27.242 1.00 64.56 104 ASN A O 1
ATOM 805 N N . THR A 1 105 ? -20.439 -6.228 25.248 1.00 63.47 105 THR A N 1
ATOM 806 C CA . THR A 1 105 ? -20.177 -4.883 25.773 1.00 63.47 105 THR A CA 1
ATOM 807 C C . THR A 1 105 ? -21.397 -4.352 26.528 1.00 63.47 105 THR A C 1
ATOM 809 O O . THR A 1 105 ? -21.264 -3.835 27.636 1.00 63.47 105 THR A O 1
ATOM 812 N N . GLU A 1 106 ? -22.602 -4.560 25.993 1.00 71.50 106 GLU A N 1
ATOM 813 C CA . GLU A 1 106 ? -23.866 -4.269 26.672 1.00 71.50 106 GLU A CA 1
ATOM 814 C C . GLU A 1 106 ? -24.042 -5.108 27.942 1.00 71.50 106 GLU A C 1
ATOM 816 O O . GLU A 1 106 ? -24.458 -4.573 28.968 1.00 71.50 106 GLU A O 1
ATOM 821 N N . ARG A 1 107 ? -23.681 -6.398 27.927 1.00 70.12 107 ARG A N 1
ATOM 822 C CA . ARG A 1 107 ? -23.687 -7.248 29.129 1.00 70.12 107 ARG A CA 1
ATOM 823 C C . ARG A 1 107 ? -22.688 -6.769 30.171 1.00 70.12 107 ARG A C 1
ATOM 825 O O . ARG A 1 107 ? -23.047 -6.703 31.336 1.00 70.12 107 ARG A O 1
ATOM 832 N N . LEU A 1 108 ? -21.466 -6.411 29.784 1.00 70.38 108 LEU A N 1
ATOM 833 C CA . LEU A 1 108 ? -20.469 -5.851 30.701 1.00 70.38 108 LEU A CA 1
ATOM 834 C C . LEU A 1 108 ? -20.956 -4.527 31.297 1.00 70.38 108 LEU A C 1
ATOM 836 O O . LEU A 1 108 ? -20.826 -4.299 32.498 1.00 70.38 108 LEU A O 1
ATOM 840 N N . TYR A 1 109 ? -21.589 -3.681 30.485 1.00 75.88 109 TYR A N 1
ATOM 841 C CA . TYR A 1 109 ? -22.236 -2.460 30.952 1.00 75.88 109 TYR A CA 1
ATOM 842 C C . TYR A 1 109 ? -23.377 -2.754 31.942 1.00 75.88 109 TYR A C 1
ATOM 844 O O . TYR A 1 109 ? -23.444 -2.127 32.999 1.00 75.88 109 TYR A O 1
ATOM 852 N N . GLN A 1 110 ? -24.233 -3.742 31.658 1.00 75.81 110 GLN A N 1
ATOM 853 C CA . GLN A 1 110 ? -25.312 -4.178 32.553 1.0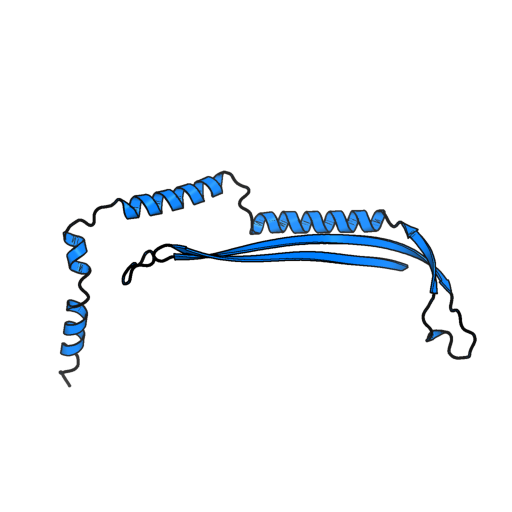0 75.81 110 GLN A CA 1
ATOM 854 C C . GLN A 1 110 ? -24.788 -4.801 33.850 1.00 75.81 110 GLN A C 1
ATOM 856 O O . GLN A 1 110 ? -25.322 -4.498 34.911 1.00 75.81 110 GLN A O 1
ATOM 861 N N . ILE A 1 111 ? -23.730 -5.612 33.797 1.00 71.62 111 ILE A N 1
ATOM 862 C CA . ILE A 1 111 ? -23.071 -6.191 34.976 1.00 71.62 111 ILE A CA 1
ATOM 863 C C . ILE A 1 111 ? -22.495 -5.072 35.844 1.00 71.62 111 ILE A C 1
ATOM 865 O O . ILE A 1 111 ? -22.721 -5.051 37.050 1.00 71.62 111 ILE A O 1
ATOM 869 N N . ASN A 1 112 ? -21.838 -4.082 35.237 1.00 61.28 112 ASN A N 1
ATOM 870 C CA . ASN A 1 112 ? -21.343 -2.914 35.961 1.00 61.28 112 ASN A CA 1
ATOM 871 C C . ASN A 1 112 ? -22.481 -2.088 36.588 1.00 61.28 112 ASN A C 1
ATOM 873 O O . ASN A 1 112 ? -22.314 -1.556 37.683 1.00 61.28 112 ASN A O 1
ATOM 877 N N . GLN A 1 113 ? -23.648 -1.997 35.943 1.00 69.50 113 GLN A N 1
ATOM 878 C CA . GLN A 1 113 ? -24.840 -1.350 36.511 1.00 69.50 113 GLN A CA 1
ATOM 879 C C . GLN A 1 113 ? -25.487 -2.174 37.637 1.00 69.50 113 GLN A C 1
ATOM 881 O O . GLN A 1 113 ? -25.911 -1.610 38.641 1.00 69.50 113 GLN A O 1
ATOM 886 N N . GLN A 1 114 ? -25.542 -3.501 37.510 1.00 66.50 114 GLN A N 1
ATOM 887 C CA . GLN A 1 114 ? -26.090 -4.391 38.538 1.00 66.50 114 GLN A CA 1
ATOM 888 C C . GLN A 1 114 ? -25.205 -4.428 39.784 1.00 66.50 114 GLN A C 1
ATOM 890 O O . GLN A 1 114 ? -25.723 -4.319 40.893 1.00 66.50 114 GLN A O 1
ATOM 895 N N . SER A 1 115 ? -23.883 -4.467 39.612 1.00 62.66 115 SER A N 1
ATOM 896 C CA . SER A 1 115 ? -22.933 -4.310 40.717 1.00 62.66 115 SER A CA 1
ATOM 897 C C . SER A 1 115 ? -23.066 -2.943 41.406 1.00 62.66 115 SER A C 1
ATOM 899 O O . SER A 1 115 ? -22.888 -2.867 42.616 1.00 62.66 115 SER A O 1
ATOM 901 N N . ARG A 1 116 ? -23.447 -1.872 40.682 1.00 58.22 116 ARG A N 1
ATOM 902 C CA . ARG A 1 116 ? -23.777 -0.549 41.267 1.00 58.22 116 ARG A CA 1
ATOM 903 C C . ARG A 1 116 ? -25.109 -0.522 42.025 1.00 58.22 116 ARG A C 1
ATOM 905 O O . ARG A 1 116 ? -25.279 0.321 42.899 1.00 58.22 116 ARG A O 1
ATOM 912 N N . ALA A 1 117 ? -26.061 -1.381 41.658 1.00 58.44 117 ALA A N 1
ATOM 913 C CA . ALA A 1 117 ? -27.421 -1.380 42.196 1.00 58.44 117 ALA A CA 1
ATOM 914 C C . ALA A 1 117 ? -27.629 -2.363 43.359 1.00 58.44 117 ALA A C 1
ATOM 916 O O . ALA A 1 117 ? -28.670 -2.299 44.012 1.00 58.44 117 ALA A O 1
ATOM 917 N N . MET A 1 118 ? -26.673 -3.259 43.633 1.00 54.66 118 MET A N 1
ATOM 918 C CA . MET A 1 118 ? -26.714 -4.094 44.833 1.00 54.66 118 MET A CA 1
ATOM 919 C C . MET A 1 118 ? -26.441 -3.229 46.072 1.00 54.66 118 MET A C 1
ATOM 921 O O . MET A 1 118 ? -25.335 -2.705 46.218 1.00 54.66 118 MET A O 1
ATOM 925 N N . PRO A 1 119 ? -27.412 -3.077 46.990 1.00 52.91 119 PRO A N 1
ATOM 926 C CA . PRO A 1 119 ? -27.147 -2.453 48.274 1.00 52.91 119 PRO A CA 1
ATOM 927 C C . PRO A 1 119 ? -26.167 -3.354 49.025 1.00 52.91 119 PRO A C 1
ATOM 929 O O . PRO A 1 119 ? -26.427 -4.550 49.179 1.00 52.91 119 PRO A O 1
ATOM 932 N N . LEU A 1 120 ? -25.053 -2.798 49.505 1.00 57.12 120 LEU A N 1
ATOM 933 C CA . LEU A 1 120 ? -24.224 -3.483 50.492 1.00 57.12 120 LEU A CA 1
ATOM 934 C C . LEU A 1 120 ? -25.116 -3.808 51.692 1.00 57.12 120 LEU A C 1
ATOM 936 O O . LEU A 1 120 ? -25.524 -2.924 52.445 1.00 57.12 120 LEU A O 1
ATOM 940 N N . THR A 1 121 ? -25.464 -5.084 51.836 1.00 58.19 121 THR A N 1
ATOM 941 C CA . THR A 1 121 ? -26.154 -5.568 53.031 1.00 58.19 121 THR A CA 1
ATOM 942 C C . THR A 1 121 ? -25.199 -5.361 54.205 1.00 58.19 121 THR A C 1
ATOM 944 O O . THR A 1 121 ? -24.001 -5.616 54.070 1.00 58.19 121 THR A O 1
ATOM 947 N N . ALA A 1 122 ? -25.716 -4.869 55.332 1.00 53.56 122 ALA A N 1
ATOM 948 C CA . ALA A 1 122 ? -24.943 -4.358 56.468 1.00 53.56 122 ALA A CA 1
ATOM 949 C C . ALA A 1 122 ? -23.841 -5.302 57.008 1.00 53.56 122 ALA A C 1
ATOM 951 O O . ALA A 1 122 ? -22.887 -4.815 57.609 1.00 53.56 122 ALA A O 1
ATOM 952 N N . ASP A 1 123 ? -23.905 -6.609 56.730 1.00 50.06 123 ASP A N 1
ATOM 953 C CA . ASP A 1 123 ? -22.864 -7.581 57.095 1.00 50.06 123 ASP A CA 1
ATOM 954 C C . ASP A 1 123 ? -21.556 -7.451 56.288 1.00 50.06 123 ASP A C 1
ATOM 956 O O . ASP A 1 123 ? -20.492 -7.791 56.797 1.00 50.06 123 ASP A O 1
ATOM 960 N N . GLN A 1 124 ? -21.582 -6.923 55.057 1.00 49.75 124 GLN A N 1
ATOM 961 C CA . GLN A 1 124 ? -20.362 -6.742 54.246 1.00 49.75 124 GLN A CA 1
ATOM 962 C C . GLN A 1 124 ? -19.665 -5.394 54.485 1.00 49.75 124 GLN A C 1
ATOM 964 O O . GLN A 1 124 ? -18.492 -5.241 54.154 1.00 49.75 124 GLN A O 1
ATOM 969 N N . ALA A 1 125 ? -20.345 -4.431 55.116 1.00 46.38 125 ALA A N 1
ATOM 970 C CA . ALA A 1 125 ? -19.735 -3.167 55.532 1.00 46.38 125 ALA A CA 1
ATOM 971 C C . ALA A 1 125 ? -18.788 -3.337 56.737 1.00 46.38 125 ALA A C 1
ATOM 973 O O . ALA A 1 125 ? -17.877 -2.532 56.915 1.00 46.38 125 ALA A O 1
ATOM 974 N N . ALA A 1 126 ? -18.960 -4.400 57.533 1.00 45.81 126 ALA A N 1
ATOM 975 C CA . ALA A 1 126 ? -18.110 -4.693 58.688 1.00 45.81 126 ALA A CA 1
ATOM 976 C C . ALA A 1 126 ? -16.722 -5.248 58.308 1.00 45.81 126 ALA A C 1
ATOM 978 O O . ALA A 1 126 ? -15.773 -5.082 59.070 1.00 45.81 126 ALA A O 1
ATOM 979 N N . LEU A 1 127 ? -16.571 -5.848 57.118 1.00 50.16 127 LEU A N 1
ATOM 980 C CA . LEU A 1 127 ? -15.270 -6.300 56.600 1.00 50.16 127 LEU A CA 1
ATOM 981 C C . LEU A 1 127 ? -14.473 -5.188 55.893 1.00 50.16 127 LEU A C 1
ATOM 983 O O . LEU A 1 127 ? -13.326 -5.402 55.518 1.00 50.16 127 LEU A O 1
ATOM 987 N N . ALA A 1 128 ? -15.052 -3.997 55.717 1.00 48.25 128 ALA A N 1
ATOM 988 C CA . ALA A 1 128 ? -14.416 -2.862 55.046 1.00 48.25 128 ALA A CA 1
ATOM 989 C C . ALA A 1 128 ? -13.775 -1.858 56.022 1.00 48.25 128 ALA A C 1
ATOM 991 O O . ALA A 1 128 ? -13.527 -0.709 55.654 1.00 48.25 128 ALA A O 1
ATOM 992 N N . THR A 1 129 ? -13.510 -2.261 57.269 1.00 48.50 129 THR A N 1
ATOM 993 C CA . THR A 1 129 ? -12.749 -1.441 58.219 1.00 48.50 129 THR A CA 1
ATOM 994 C C . THR A 1 129 ? -11.277 -1.869 58.213 1.00 48.50 129 THR A C 1
ATOM 996 O O . THR A 1 129 ? -10.954 -2.884 58.825 1.00 48.50 129 THR A O 1
ATOM 999 N N . PRO A 1 130 ? -10.351 -1.094 57.609 1.00 51.38 130 PRO A N 1
ATOM 1000 C CA . PRO A 1 130 ? -8.911 -1.401 57.602 1.00 51.38 130 PRO A CA 1
ATOM 1001 C C . PRO A 1 130 ? -8.237 -1.321 58.989 1.00 51.38 130 PRO A C 1
ATOM 1003 O O . PRO A 1 130 ? -7.018 -1.418 59.097 1.00 51.38 130 PRO A O 1
ATOM 1006 N N . GLN A 1 131 ? -9.011 -1.137 60.061 1.00 50.41 131 GLN A N 1
ATOM 1007 C CA . GLN A 1 131 ? -8.500 -0.939 61.413 1.00 50.41 131 GLN A CA 1
ATOM 1008 C C . GLN A 1 131 ? -8.150 -2.258 62.126 1.00 50.41 131 GLN A C 1
ATOM 1010 O O . GLN A 1 131 ? -7.283 -2.253 62.991 1.00 50.41 131 GLN A O 1
ATOM 1015 N N . GLN A 1 132 ? -8.784 -3.386 61.774 1.00 47.88 132 GLN A N 1
ATOM 1016 C CA . GLN A 1 132 ? -8.558 -4.664 62.471 1.00 47.88 132 GLN A CA 1
ATOM 1017 C C . GLN A 1 132 ? -7.300 -5.414 61.999 1.00 47.88 132 GLN A C 1
ATOM 1019 O O . GLN A 1 132 ? -6.661 -6.081 62.812 1.00 47.88 132 GLN A O 1
ATOM 1024 N N . ASP A 1 133 ? -6.879 -5.241 60.742 1.00 47.09 133 ASP A N 1
ATOM 1025 C CA . ASP A 1 133 ? -5.660 -5.882 60.217 1.00 47.09 133 ASP A CA 1
ATOM 1026 C C . ASP A 1 133 ? -4.366 -5.166 60.661 1.00 47.09 133 ASP A C 1
ATOM 1028 O O . ASP A 1 133 ? -3.302 -5.784 60.770 1.00 47.09 133 ASP A O 1
ATOM 1032 N N . ALA A 1 134 ? -4.450 -3.869 60.986 1.00 47.44 134 ALA A N 1
ATOM 1033 C CA . ALA A 1 134 ? -3.314 -3.092 61.488 1.00 47.44 134 ALA A CA 1
ATOM 1034 C C . ALA A 1 134 ? -2.907 -3.495 62.922 1.00 47.44 134 ALA A C 1
ATOM 1036 O O . ALA A 1 134 ? -1.717 -3.629 63.207 1.00 47.44 134 ALA A O 1
ATOM 1037 N N . ASP A 1 135 ? -3.872 -3.764 63.811 1.00 45.22 135 ASP A N 1
ATOM 1038 C CA . ASP A 1 135 ? -3.600 -4.164 65.205 1.00 45.22 135 ASP A CA 1
ATOM 1039 C C . ASP A 1 135 ? -3.148 -5.634 65.339 1.00 45.22 135 ASP A C 1
ATOM 1041 O O . ASP A 1 135 ? -2.363 -5.980 66.230 1.00 45.22 135 ASP A O 1
ATOM 1045 N N . ALA A 1 136 ? -3.579 -6.512 64.425 1.00 49.16 136 ALA A N 1
ATOM 1046 C CA . ALA A 1 136 ? -3.120 -7.903 64.381 1.00 49.16 136 ALA A CA 1
ATOM 1047 C C . ALA A 1 136 ? -1.640 -8.019 63.967 1.00 49.16 136 ALA A C 1
ATOM 1049 O O . ALA A 1 136 ? -0.933 -8.919 64.416 1.00 49.16 136 ALA A O 1
ATOM 1050 N N . SER A 1 137 ? -1.147 -7.075 63.163 1.00 51.47 137 SER A N 1
ATOM 1051 C CA . SER A 1 137 ? 0.245 -7.062 62.697 1.00 51.47 137 SER A CA 1
ATOM 1052 C C . SER A 1 137 ? 1.225 -6.587 63.784 1.00 51.47 137 SER A C 1
ATOM 1054 O O . SER A 1 137 ? 2.345 -7.083 63.867 1.00 51.47 137 SER A O 1
ATOM 1056 N N . LEU A 1 138 ? 0.789 -5.691 64.678 1.00 50.59 138 LEU A N 1
ATOM 1057 C CA . LEU A 1 138 ? 1.611 -5.134 65.768 1.00 50.59 138 LEU A CA 1
ATOM 1058 C C . LEU A 1 138 ? 1.772 -6.073 66.976 1.00 50.59 138 LEU A C 1
ATOM 1060 O O . LEU A 1 138 ? 2.664 -5.880 67.802 1.00 50.59 138 LEU A O 1
ATOM 1064 N N . SER A 1 139 ? 0.909 -7.081 67.111 1.00 48.66 139 SER A N 1
ATOM 1065 C CA . SER A 1 139 ? 0.947 -8.034 68.229 1.00 48.66 139 SER A CA 1
ATOM 1066 C C . SER A 1 139 ? 1.853 -9.243 67.970 1.00 48.66 139 SER A C 1
ATOM 1068 O O . SER A 1 139 ? 2.302 -9.876 68.925 1.00 48.66 139 SER A O 1
ATOM 1070 N N . ILE A 1 140 ? 2.190 -9.523 66.708 1.00 53.31 140 ILE A N 1
ATOM 1071 C CA . ILE A 1 140 ? 3.110 -10.607 66.331 1.00 53.31 140 ILE A CA 1
ATOM 1072 C C . ILE A 1 140 ? 4.577 -10.176 66.518 1.00 53.31 140 ILE A C 1
ATOM 1074 O O . ILE A 1 140 ? 5.412 -10.993 66.893 1.00 53.31 140 ILE A O 1
ATOM 1078 N N . GLU A 1 141 ? 4.889 -8.885 66.375 1.00 48.25 141 GLU A N 1
ATOM 1079 C CA . GLU A 1 141 ? 6.264 -8.355 66.433 1.00 48.25 141 GLU A CA 1
ATOM 1080 C C . GLU A 1 141 ? 6.849 -8.231 67.858 1.00 48.25 141 GLU A C 1
ATOM 1082 O O . GLU A 1 141 ? 8.012 -7.878 68.024 1.00 48.25 141 GLU A O 1
ATOM 1087 N N . LYS A 1 142 ? 6.066 -8.510 68.913 1.00 45.53 142 LYS A N 1
ATOM 1088 C CA . LYS A 1 142 ? 6.483 -8.302 70.316 1.00 45.53 142 LYS A CA 1
ATOM 1089 C C . LYS A 1 142 ? 6.862 -9.580 71.075 1.00 45.53 142 LYS A C 1
ATOM 1091 O O . LYS A 1 142 ? 6.984 -9.539 72.299 1.00 45.53 142 LYS A O 1
ATOM 1096 N N . THR A 1 143 ? 7.027 -10.697 70.368 1.00 43.53 143 THR A N 1
ATOM 1097 C CA . T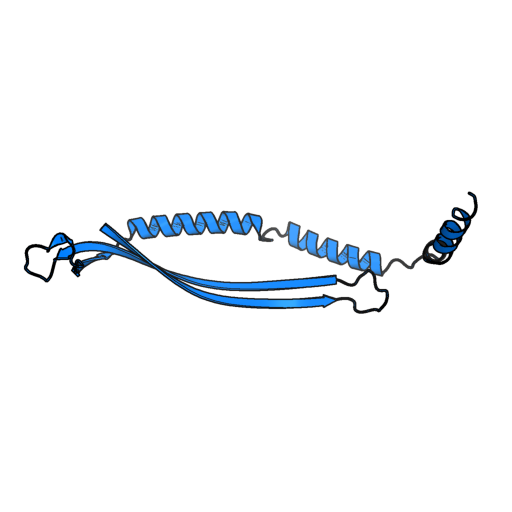HR A 1 143 ? 7.359 -12.000 70.970 1.00 43.53 143 THR A CA 1
ATOM 1098 C C . THR A 1 143 ? 8.640 -12.590 70.374 1.00 43.53 143 THR A C 1
ATOM 1100 O O . THR A 1 143 ? 8.613 -13.686 69.829 1.00 43.53 143 THR A O 1
ATOM 1103 N N . GLU A 1 144 ? 9.756 -11.871 70.498 1.00 37.03 144 GLU A N 1
ATOM 1104 C CA . GLU A 1 144 ? 11.120 -12.429 70.536 1.00 37.03 144 GLU A CA 1
ATOM 1105 C C . GLU A 1 144 ? 11.950 -11.690 71.593 1.00 37.03 144 GLU A C 1
ATOM 1107 O O . GLU A 1 144 ? 11.807 -10.448 71.701 1.00 37.03 144 GLU A O 1
#